Protein AF-A0A973KNH1-F1 (afdb_monomer)

Structure (mmCIF, N/CA/C/O backbone):
data_AF-A0A973KNH1-F1
#
_entry.id   AF-A0A973KNH1-F1
#
loop_
_atom_site.group_PDB
_atom_site.id
_atom_site.type_symbol
_atom_site.label_atom_id
_atom_site.label_alt_id
_atom_site.label_comp_id
_atom_site.label_asym_id
_atom_site.label_entity_id
_atom_site.label_seq_id
_atom_site.pdbx_PDB_ins_code
_atom_site.Cartn_x
_atom_site.Cartn_y
_atom_site.Cartn_z
_atom_site.occupancy
_atom_site.B_iso_or_equiv
_atom_site.auth_seq_id
_atom_site.auth_comp_id
_atom_site.aut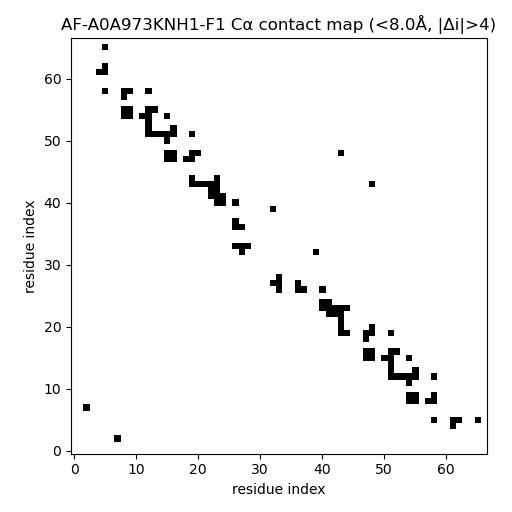h_asym_id
_atom_site.auth_atom_id
_atom_site.pdbx_PDB_model_num
ATOM 1 N N . GLU A 1 1 ? 0.683 19.298 11.406 1.00 63.91 1 GLU A N 1
ATOM 2 C CA . GLU A 1 1 ? -0.388 18.847 12.318 1.00 63.91 1 GLU A CA 1
ATOM 3 C C . GLU A 1 1 ? -0.350 17.325 12.399 1.00 63.91 1 GLU A C 1
ATOM 5 O O . GLU A 1 1 ? 0.074 16.710 11.423 1.00 63.91 1 GLU A O 1
ATOM 10 N N . ALA A 1 2 ? -0.688 16.720 13.539 1.00 80.56 2 ALA A N 1
ATOM 11 C CA . ALA A 1 2 ? -0.676 15.261 13.677 1.00 80.56 2 ALA A CA 1
ATOM 12 C C . ALA A 1 2 ? 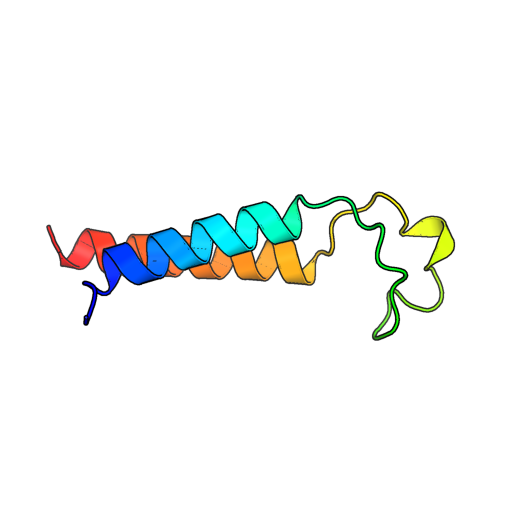-1.948 14.657 13.059 1.00 80.56 2 ALA A C 1
ATOM 14 O O . ALA A 1 2 ? -3.040 15.169 13.288 1.00 80.56 2 ALA A O 1
ATOM 15 N N . GLN A 1 3 ? -1.805 13.585 12.277 1.00 89.31 3 GLN A N 1
ATOM 16 C CA . GLN A 1 3 ? -2.924 12.886 11.634 1.00 89.31 3 GLN A CA 1
ATOM 17 C C . GLN A 1 3 ? -3.272 11.596 12.396 1.00 89.31 3 GLN A C 1
ATOM 19 O O . GLN A 1 3 ? -2.368 10.969 12.958 1.00 89.31 3 GLN A O 1
ATOM 24 N N . PRO A 1 4 ? -4.546 11.155 12.394 1.00 94.75 4 PRO A N 1
ATOM 25 C CA . PRO A 1 4 ? -4.918 9.836 12.899 1.00 94.75 4 PRO A CA 1
ATOM 26 C C . PRO A 1 4 ? -4.142 8.723 12.187 1.00 94.75 4 PRO A C 1
ATOM 28 O O . PRO A 1 4 ? -3.935 8.788 10.975 1.00 94.75 4 PRO A O 1
ATOM 31 N N . LEU A 1 5 ? -3.754 7.674 12.921 1.00 95.00 5 LEU A N 1
ATOM 32 C CA . LEU A 1 5 ? -2.941 6.585 12.365 1.00 95.00 5 LEU A CA 1
ATOM 33 C C . LEU A 1 5 ? -3.597 5.920 11.150 1.00 95.00 5 LEU A C 1
ATOM 35 O O . LEU A 1 5 ? -2.920 5.718 10.149 1.00 95.00 5 LEU A O 1
ATOM 39 N N . ALA A 1 6 ? -4.899 5.633 11.199 1.00 95.94 6 ALA A N 1
ATOM 40 C CA . ALA A 1 6 ? -5.609 5.049 10.060 1.00 95.94 6 ALA A CA 1
ATOM 41 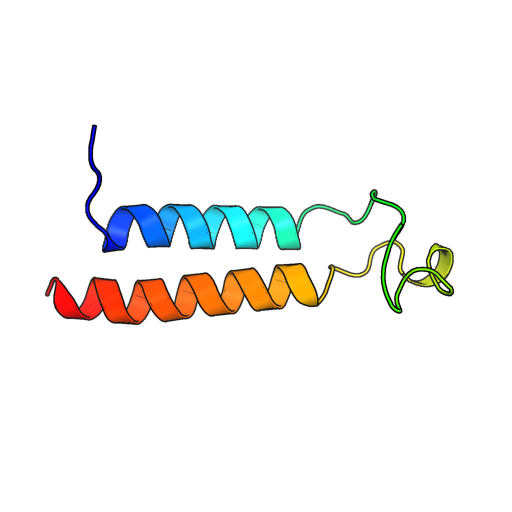C C . ALA A 1 6 ? -5.500 5.932 8.800 1.00 95.94 6 ALA A C 1
ATOM 43 O O . ALA A 1 6 ? -5.125 5.438 7.742 1.00 95.94 6 ALA A O 1
ATOM 44 N N . ALA A 1 7 ? -5.708 7.247 8.935 1.00 95.75 7 ALA A N 1
ATOM 45 C CA . ALA A 1 7 ? -5.598 8.193 7.823 1.00 95.75 7 ALA A CA 1
ATOM 46 C C . ALA A 1 7 ? -4.161 8.300 7.282 1.00 95.75 7 ALA A C 1
ATOM 48 O O . ALA A 1 7 ? -3.946 8.297 6.071 1.00 95.75 7 ALA A O 1
ATOM 49 N N . ALA A 1 8 ? -3.164 8.336 8.170 1.00 96.69 8 ALA A N 1
ATOM 50 C CA . ALA A 1 8 ? -1.761 8.396 7.768 1.00 96.69 8 ALA A CA 1
ATOM 51 C C . ALA A 1 8 ? -1.327 7.128 7.007 1.00 96.69 8 ALA A C 1
ATOM 53 O O . ALA A 1 8 ? -0.601 7.208 6.015 1.00 96.69 8 ALA A O 1
ATOM 54 N N . TRP A 1 9 ? -1.791 5.955 7.447 1.00 97.19 9 TRP A N 1
ATOM 55 C CA . TRP A 1 9 ? -1.485 4.680 6.799 1.00 97.19 9 TRP A CA 1
ATOM 56 C C . TRP A 1 9 ? -2.264 4.460 5.500 1.00 97.19 9 TRP A C 1
ATOM 58 O O . TRP A 1 9 ? -1.717 3.852 4.582 1.00 97.19 9 TRP A O 1
ATOM 68 N N . ASP A 1 10 ? -3.480 4.992 5.374 1.00 97.62 10 ASP A N 1
ATOM 69 C CA . ASP A 1 10 ? -4.209 4.990 4.101 1.00 97.62 10 ASP A CA 1
ATOM 70 C C . ASP A 1 10 ? -3.489 5.831 3.036 1.00 97.62 10 ASP A C 1
ATOM 72 O O . ASP A 1 10 ? -3.261 5.374 1.909 1.00 97.62 10 ASP A O 1
ATOM 76 N N . ALA A 1 11 ? -3.031 7.028 3.416 1.00 97.19 11 ALA A N 1
ATOM 77 C CA . ALA A 1 11 ? -2.229 7.878 2.542 1.00 97.19 11 ALA A CA 1
ATOM 78 C C . ALA A 1 11 ? -0.918 7.184 2.130 1.00 97.19 11 ALA A C 1
ATOM 80 O O . ALA A 1 11 ? -0.549 7.200 0.953 1.00 97.19 11 ALA A O 1
ATOM 81 N N . ALA A 1 12 ? -0.240 6.521 3.074 1.00 96.62 12 ALA A N 1
ATOM 82 C CA . ALA A 1 12 ? 0.985 5.774 2.800 1.00 96.62 12 ALA A CA 1
ATOM 83 C C . ALA A 1 12 ? 0.750 4.586 1.850 1.00 96.62 12 ALA A C 1
ATOM 85 O O . ALA A 1 12 ? 1.516 4.400 0.903 1.00 96.62 12 ALA A O 1
ATOM 86 N N . ALA A 1 13 ? -0.318 3.810 2.062 1.00 97.31 13 ALA A N 1
ATOM 87 C CA . ALA A 1 13 ? -0.684 2.692 1.195 1.00 97.31 13 ALA A CA 1
ATOM 88 C C . ALA A 1 13 ? -0.990 3.169 -0.231 1.00 97.31 13 ALA A C 1
ATOM 90 O O . ALA A 1 13 ? -0.464 2.620 -1.198 1.00 97.31 13 ALA A O 1
ATOM 91 N N . THR A 1 14 ? -1.761 4.248 -0.361 1.00 96.75 14 THR A N 1
ATOM 92 C CA . THR A 1 14 ? -2.107 4.846 -1.657 1.00 96.75 14 THR A CA 1
ATOM 93 C C . THR A 1 14 ? -0.870 5.364 -2.395 1.00 96.75 14 THR A C 1
ATOM 95 O O . THR A 1 14 ? -0.706 5.108 -3.589 1.00 96.75 14 THR A O 1
ATOM 98 N N . ALA A 1 15 ? 0.047 6.034 -1.691 1.00 95.12 15 ALA A N 1
ATOM 99 C CA . ALA A 1 15 ? 1.304 6.498 -2.273 1.00 95.12 15 ALA A CA 1
ATOM 100 C C . ALA A 1 15 ? 2.198 5.332 -2.730 1.00 95.12 15 ALA A C 1
ATOM 102 O O . ALA A 1 15 ? 2.766 5.381 -3.822 1.00 95.12 15 ALA A O 1
ATOM 103 N N . ALA A 1 16 ? 2.293 4.266 -1.931 1.00 94.31 16 ALA A N 1
ATOM 104 C CA . ALA A 1 16 ? 3.063 3.076 -2.280 1.00 94.31 16 ALA A CA 1
ATOM 105 C C . ALA A 1 16 ? 2.473 2.340 -3.496 1.00 94.31 16 ALA A C 1
ATOM 107 O O . ALA A 1 16 ? 3.222 1.926 -4.376 1.00 94.31 16 ALA A O 1
ATOM 108 N N . GLU A 1 17 ? 1.144 2.225 -3.597 1.00 93.38 17 GLU A N 1
ATOM 109 C CA . GLU A 1 17 ? 0.476 1.644 -4.769 1.00 93.38 17 GLU A CA 1
ATOM 110 C C . GLU A 1 17 ? 0.738 2.457 -6.042 1.00 93.38 17 GLU A C 1
ATOM 112 O O . GLU A 1 17 ? 1.000 1.882 -7.099 1.00 93.38 17 GLU A O 1
ATOM 117 N N . ALA A 1 18 ? 0.683 3.788 -5.953 1.00 91.31 18 ALA A N 1
ATOM 118 C CA . ALA A 1 18 ? 0.993 4.665 -7.077 1.00 91.31 18 ALA A CA 1
ATOM 119 C C . ALA A 1 18 ? 2.461 4.522 -7.506 1.00 91.31 18 ALA A C 1
ATOM 121 O O . ALA A 1 18 ? 2.741 4.374 -8.694 1.00 91.31 18 ALA A O 1
ATOM 122 N N . ALA A 1 19 ? 3.389 4.486 -6.546 1.00 87.19 19 ALA A N 1
ATOM 123 C CA . ALA A 1 19 ? 4.810 4.287 -6.813 1.00 87.19 19 ALA A CA 1
ATOM 124 C C . ALA A 1 19 ? 5.108 2.905 -7.421 1.00 87.19 19 ALA A C 1
ATOM 126 O O . ALA A 1 19 ? 5.951 2.798 -8.305 1.00 87.19 19 ALA A O 1
ATOM 127 N N . ALA A 1 20 ? 4.392 1.860 -6.999 1.00 87.69 20 ALA A N 1
ATOM 128 C CA . ALA A 1 20 ? 4.527 0.514 -7.553 1.00 87.69 20 ALA A CA 1
ATOM 129 C C . ALA A 1 20 ? 3.971 0.389 -8.984 1.00 87.69 20 ALA A C 1
ATOM 131 O O . ALA A 1 20 ? 4.436 -0.454 -9.750 1.00 87.69 20 ALA A O 1
ATOM 132 N N . LYS A 1 21 ? 2.971 1.209 -9.340 1.00 80.12 21 LYS A N 1
ATOM 133 C CA . LYS A 1 21 ? 2.368 1.273 -10.685 1.00 80.12 21 LYS A CA 1
ATOM 134 C C . LYS A 1 21 ? 3.094 2.231 -11.626 1.00 80.12 21 LYS A C 1
ATOM 136 O O . LYS A 1 21 ? 2.867 2.157 -12.833 1.00 80.12 21 LYS A O 1
ATOM 141 N N . ALA A 1 22 ? 3.913 3.141 -11.097 1.00 72.75 22 ALA A N 1
ATOM 142 C CA . ALA A 1 22 ? 4.700 4.044 -11.917 1.00 72.75 22 ALA A CA 1
ATOM 143 C C . ALA A 1 22 ? 5.577 3.205 -12.863 1.00 72.75 22 ALA A C 1
ATOM 145 O O . ALA A 1 22 ? 6.211 2.246 -12.409 1.00 72.75 22 ALA A O 1
ATOM 146 N N . PRO A 1 23 ? 5.576 3.504 -14.175 1.00 58.09 23 PRO A N 1
ATOM 147 C CA . PRO A 1 23 ? 6.342 2.734 -15.138 1.00 58.09 23 PRO A CA 1
ATOM 148 C C . PRO A 1 23 ? 7.796 2.688 -14.681 1.00 58.09 23 PRO A C 1
ATOM 150 O O . PRO A 1 23 ? 8.360 3.699 -14.260 1.00 58.09 23 PRO A O 1
ATOM 153 N N . ALA A 1 24 ? 8.383 1.493 -14.735 1.00 59.03 24 ALA A N 1
ATOM 154 C CA . ALA A 1 24 ? 9.782 1.244 -14.426 1.00 59.03 24 ALA A CA 1
ATOM 155 C C . ALA A 1 24 ? 10.692 1.904 -15.484 1.00 59.03 24 ALA A C 1
ATOM 157 O O . ALA A 1 24 ? 11.412 1.227 -16.207 1.00 59.03 24 ALA A O 1
ATOM 158 N N . GLU A 1 25 ? 10.644 3.232 -15.606 1.00 57.00 25 GLU A N 1
ATOM 159 C CA . GLU A 1 25 ? 11.626 4.032 -16.348 1.00 57.00 25 GLU A CA 1
ATOM 160 C C . GLU A 1 25 ? 12.947 4.137 -15.575 1.00 57.00 25 GLU A C 1
ATOM 162 O O . GLU A 1 25 ? 13.974 4.577 -16.090 1.00 57.00 25 GLU A O 1
ATOM 167 N N . LEU A 1 26 ? 12.943 3.698 -14.317 1.00 59.69 26 LEU A N 1
ATOM 168 C CA . LEU A 1 26 ? 14.132 3.593 -13.498 1.00 59.69 26 LEU A CA 1
ATOM 169 C C . LEU A 1 26 ? 14.853 2.283 -13.822 1.00 59.69 26 LEU A C 1
ATOM 171 O O . LEU A 1 26 ? 14.442 1.204 -13.396 1.00 59.69 26 LEU A O 1
ATOM 175 N N . LEU A 1 27 ? 15.972 2.392 -14.540 1.00 63.16 27 LEU A N 1
ATOM 176 C CA . LEU A 1 27 ? 16.931 1.299 -14.696 1.00 63.16 27 LEU A CA 1
ATOM 177 C C . LEU A 1 27 ? 17.285 0.722 -13.312 1.00 63.16 27 LEU A C 1
ATOM 179 O O . LEU A 1 27 ? 17.747 1.477 -12.450 1.00 63.16 27 LEU A O 1
ATOM 183 N N . PRO A 1 28 ? 17.121 -0.592 -13.073 1.00 64.00 28 PRO A N 1
ATOM 184 C CA . PRO A 1 28 ? 17.463 -1.200 -11.793 1.00 64.00 28 PRO A CA 1
ATOM 185 C C . PRO A 1 28 ? 18.957 -1.034 -11.480 1.00 64.00 28 PRO A C 1
ATOM 187 O O . PRO A 1 28 ? 19.818 -1.679 -12.081 1.00 64.00 28 PRO A O 1
ATOM 190 N N . ARG A 1 29 ? 19.290 -0.156 -10.525 1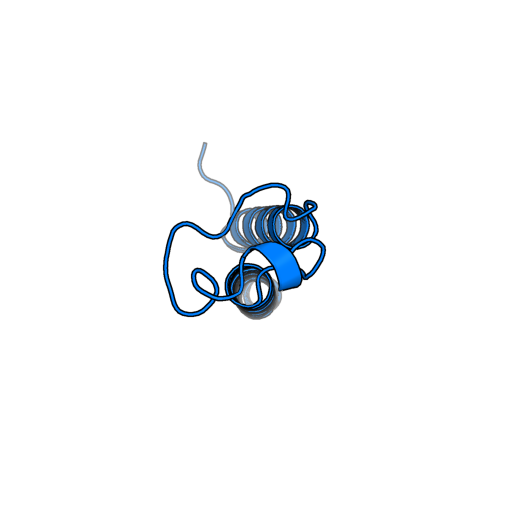.00 69.44 29 ARG A N 1
ATOM 191 C CA . ARG A 1 29 ? 20.688 0.130 -10.133 1.00 69.44 29 ARG A CA 1
ATOM 192 C C . ARG A 1 29 ? 21.215 -0.810 -9.046 1.00 69.44 29 ARG A C 1
ATOM 194 O O . ARG A 1 29 ? 22.428 -0.904 -8.865 1.00 69.44 29 ARG A O 1
ATOM 201 N N . LEU A 1 30 ? 20.326 -1.504 -8.332 1.00 67.06 30 LEU A N 1
ATOM 202 C CA . LEU A 1 30 ? 20.639 -2.387 -7.203 1.00 67.06 30 LEU A CA 1
ATOM 203 C C . LEU A 1 30 ? 19.923 -3.745 -7.304 1.00 67.06 30 LEU A C 1
ATOM 205 O O . LEU A 1 30 ? 18.915 -3.893 -7.991 1.00 67.06 30 LEU A O 1
ATOM 209 N N . GLY A 1 31 ? 20.442 -4.734 -6.569 1.00 71.94 31 GLY A N 1
ATOM 210 C CA . GLY A 1 31 ? 19.795 -6.034 -6.365 1.00 71.94 31 GLY A CA 1
ATOM 211 C C . GLY A 1 31 ? 19.868 -6.994 -7.558 1.00 71.94 31 GLY A C 1
ATOM 212 O O . GLY A 1 31 ? 20.613 -6.789 -8.516 1.00 71.94 31 GLY A O 1
ATOM 213 N N . ARG A 1 32 ? 19.081 -8.078 -7.488 1.00 76.00 32 ARG A N 1
ATOM 214 C CA . ARG A 1 32 ? 19.057 -9.153 -8.502 1.00 76.00 32 ARG A CA 1
ATOM 215 C C . ARG A 1 32 ? 18.436 -8.740 -9.838 1.00 76.00 32 ARG A C 1
ATOM 217 O O . ARG A 1 32 ? 18.601 -9.462 -10.810 1.00 76.00 32 ARG A O 1
ATOM 224 N N . ALA A 1 33 ? 17.754 -7.598 -9.893 1.00 71.12 33 ALA A N 1
ATOM 225 C CA . ALA A 1 33 ? 17.199 -7.052 -11.129 1.00 71.12 33 ALA A CA 1
ATOM 226 C C . ALA A 1 33 ? 18.269 -6.382 -12.015 1.00 71.12 33 ALA A C 1
ATOM 228 O O . ALA A 1 33 ? 18.095 -6.295 -13.226 1.00 71.12 33 ALA A O 1
ATOM 229 N N . ARG A 1 34 ? 19.411 -5.964 -11.443 1.00 70.06 34 ARG A N 1
ATOM 230 C CA . ARG A 1 34 ? 20.491 -5.266 -12.166 1.00 70.06 34 ARG A CA 1
ATOM 231 C C . ARG A 1 34 ? 21.032 -6.024 -13.398 1.00 70.06 34 ARG A C 1
ATOM 233 O O . ARG A 1 34 ? 21.179 -5.389 -14.437 1.00 70.06 34 ARG A O 1
ATOM 240 N N . PRO A 1 35 ? 21.310 -7.345 -13.355 1.00 73.75 35 PRO A N 1
ATOM 241 C CA . PRO A 1 35 ? 21.794 -8.095 -14.522 1.00 73.75 35 PRO A CA 1
ATOM 242 C C . PRO A 1 35 ? 20.750 -8.248 -15.637 1.00 73.75 35 PRO A C 1
ATOM 244 O O . PRO A 1 35 ? 21.095 -8.596 -16.762 1.00 73.75 35 PRO A O 1
ATOM 247 N N . HIS A 1 36 ? 19.471 -8.028 -15.325 1.00 64.81 36 HIS A N 1
ATOM 248 C CA . HIS A 1 36 ? 18.350 -8.194 -16.247 1.00 64.81 36 HIS A CA 1
ATOM 249 C C . HIS A 1 36 ? 17.680 -6.863 -16.594 1.00 64.81 36 HIS A C 1
ATOM 251 O O . HIS A 1 36 ? 16.566 -6.873 -17.100 1.00 64.81 36 HIS A O 1
ATOM 257 N N . ALA A 1 37 ? 18.362 -5.734 -16.368 1.00 62.09 37 ALA A N 1
ATOM 258 C CA . ALA A 1 37 ? 17.806 -4.388 -16.490 1.00 62.09 37 ALA A CA 1
ATOM 259 C C . ALA A 1 37 ? 17.025 -4.150 -17.798 1.00 62.09 37 ALA A C 1
ATOM 261 O O . ALA A 1 37 ? 15.914 -3.633 -17.749 1.00 62.09 37 ALA A O 1
ATOM 262 N N . GLU A 1 38 ? 17.548 -4.601 -18.943 1.00 60.50 38 GLU A N 1
ATOM 263 C CA . GLU A 1 38 ? 16.868 -4.463 -20.242 1.00 60.50 38 GLU A CA 1
ATOM 264 C C . GLU A 1 38 ? 15.617 -5.348 -20.379 1.00 60.50 38 GLU A C 1
ATOM 266 O O . GLU A 1 38 ? 14.656 -4.956 -21.033 1.00 60.50 38 GLU A O 1
ATOM 271 N N . LYS A 1 39 ? 15.591 -6.524 -19.735 1.00 59.97 39 LYS A N 1
ATOM 272 C CA . LYS A 1 39 ? 14.430 -7.436 -19.719 1.00 59.97 39 LYS A CA 1
ATOM 273 C C . LYS A 1 39 ? 13.407 -7.088 -18.638 1.00 59.97 39 LYS A C 1
ATOM 275 O O . LYS A 1 39 ? 12.266 -7.527 -18.721 1.00 59.97 39 LYS A O 1
ATOM 280 N N . SER A 1 40 ? 13.818 -6.348 -17.612 1.00 58.59 40 SER A N 1
ATOM 281 C CA . SER A 1 40 ? 12.963 -5.916 -16.505 1.00 58.59 40 SER A CA 1
ATOM 282 C C . SER A 1 40 ? 12.244 -4.593 -16.787 1.00 58.59 40 SER A C 1
ATOM 284 O O . SER A 1 40 ? 11.377 -4.210 -16.002 1.00 58.59 40 SER A O 1
ATOM 286 N N . MET A 1 41 ? 12.551 -3.911 -17.900 1.00 62.78 41 MET A N 1
ATOM 287 C CA . MET A 1 41 ? 11.817 -2.716 -18.324 1.00 62.78 41 MET A CA 1
ATOM 288 C C . MET A 1 41 ? 10.336 -3.038 -18.553 1.00 62.78 41 MET A C 1
ATOM 290 O O . MET A 1 41 ? 9.988 -3.982 -19.259 1.00 62.78 41 MET A O 1
ATOM 294 N N . GLY A 1 42 ? 9.459 -2.256 -17.923 1.00 66.25 42 GLY A N 1
ATOM 295 C CA . GLY A 1 42 ? 8.005 -2.439 -17.981 1.00 66.25 42 GLY A CA 1
ATOM 296 C C . GLY A 1 42 ? 7.428 -3.457 -16.991 1.00 66.25 42 GLY A C 1
ATOM 297 O O . GLY A 1 42 ? 6.207 -3.545 -16.879 1.00 66.25 42 GLY A O 1
ATOM 298 N N . THR A 1 43 ? 8.257 -4.189 -16.234 1.00 73.75 43 THR A N 1
ATOM 299 C CA . THR A 1 43 ? 7.771 -5.023 -15.123 1.00 73.75 43 THR A CA 1
ATOM 300 C C . THR A 1 43 ? 7.737 -4.190 -13.838 1.00 73.75 43 THR A C 1
ATOM 302 O O . THR A 1 43 ? 8.769 -3.621 -13.478 1.00 73.75 43 THR A O 1
ATOM 305 N N . PRO A 1 44 ? 6.595 -4.112 -13.129 1.00 76.00 44 PRO A N 1
ATOM 306 C CA . PRO A 1 44 ? 6.525 -3.460 -11.824 1.00 76.00 44 PRO A CA 1
ATOM 307 C C . PRO A 1 44 ? 7.558 -4.036 -10.849 1.00 76.00 44 PRO A C 1
ATOM 309 O O . PRO A 1 44 ? 7.750 -5.253 -10.791 1.00 76.00 44 PRO A O 1
ATOM 312 N N . ASP A 1 45 ? 8.204 -3.179 -10.057 1.00 80.25 45 ASP A N 1
ATOM 313 C CA . ASP A 1 45 ? 9.139 -3.642 -9.033 1.00 80.25 45 ASP A CA 1
ATOM 314 C C . ASP A 1 45 ? 8.398 -4.458 -7.961 1.00 80.25 45 ASP A C 1
ATOM 316 O O . ASP A 1 45 ? 7.521 -3.953 -7.256 1.00 80.25 45 ASP A O 1
ATOM 320 N N . ALA A 1 46 ? 8.756 -5.736 -7.819 1.00 85.31 46 ALA A N 1
ATOM 321 C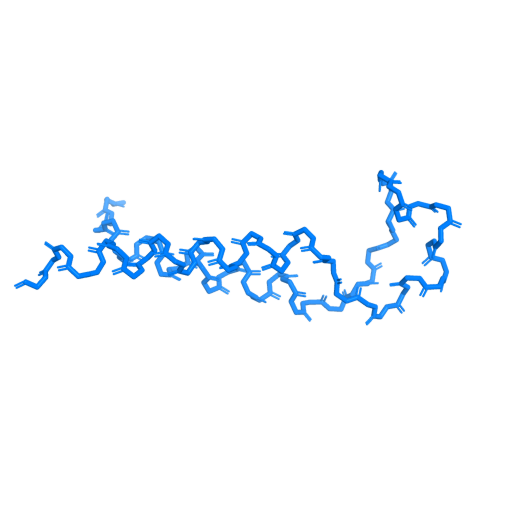 CA . ALA A 1 46 ? 8.091 -6.640 -6.882 1.00 85.31 46 ALA A CA 1
ATOM 322 C C . ALA A 1 46 ? 8.233 -6.182 -5.419 1.00 85.31 46 ALA A C 1
ATOM 324 O O . ALA A 1 46 ? 7.342 -6.439 -4.605 1.00 85.31 46 ALA A O 1
ATOM 325 N N . GLY A 1 47 ? 9.328 -5.491 -5.081 1.00 86.88 47 GLY A N 1
ATOM 326 C CA . GLY A 1 47 ? 9.541 -4.909 -3.757 1.00 86.88 47 GLY A CA 1
ATOM 327 C C . GLY A 1 47 ? 8.551 -3.784 -3.464 1.00 86.88 47 GLY A C 1
ATOM 328 O O . GLY A 1 47 ? 7.891 -3.807 -2.426 1.00 86.88 47 GLY A O 1
ATOM 329 N N . ALA A 1 48 ? 8.387 -2.850 -4.402 1.00 88.50 48 ALA A N 1
ATOM 330 C CA . ALA A 1 48 ? 7.432 -1.752 -4.320 1.00 88.50 48 ALA A CA 1
ATOM 331 C C . ALA A 1 48 ? 5.988 -2.263 -4.230 1.00 88.50 48 ALA A C 1
ATOM 333 O O . ALA A 1 48 ? 5.229 -1.816 -3.369 1.00 88.50 48 ALA A O 1
ATOM 334 N N . VAL A 1 49 ? 5.628 -3.256 -5.052 1.00 91.81 49 VAL A N 1
ATOM 335 C CA . VAL A 1 49 ? 4.310 -3.909 -4.976 1.00 91.81 49 VAL A CA 1
ATOM 336 C C . VAL A 1 49 ? 4.098 -4.544 -3.599 1.00 91.81 49 VAL A C 1
ATOM 338 O O . VAL A 1 49 ? 3.057 -4.339 -2.977 1.00 91.81 49 VAL A O 1
ATOM 341 N N . SER A 1 50 ? 5.090 -5.273 -3.083 1.00 95.12 50 SER A N 1
ATOM 342 C CA . SER A 1 50 ? 4.995 -5.908 -1.763 1.00 95.12 50 SER A CA 1
ATOM 343 C C . SER A 1 50 ? 4.852 -4.879 -0.639 1.00 95.12 50 SER A C 1
ATOM 345 O O . SER A 1 50 ? 4.043 -5.066 0.267 1.00 95.12 50 SER A O 1
ATOM 347 N N . LEU A 1 51 ? 5.592 -3.769 -0.708 1.00 95.25 51 LEU A N 1
ATOM 348 C CA . LEU A 1 51 ? 5.493 -2.677 0.259 1.00 95.25 51 LEU A CA 1
ATOM 349 C C . LEU A 1 51 ? 4.092 -2.050 0.263 1.00 95.25 51 LEU A C 1
ATOM 351 O O . LEU A 1 51 ? 3.538 -1.811 1.335 1.00 95.25 51 LEU A O 1
ATOM 355 N N . ALA A 1 52 ? 3.504 -1.836 -0.916 1.00 96.00 52 ALA A N 1
ATOM 356 C CA . ALA A 1 52 ? 2.142 -1.328 -1.042 1.00 96.00 52 ALA A CA 1
ATOM 357 C C . ALA A 1 52 ? 1.116 -2.261 -0.376 1.00 96.00 52 ALA A C 1
ATOM 359 O O . ALA A 1 52 ? 0.269 -1.807 0.395 1.00 96.00 52 ALA A O 1
ATOM 360 N N . LEU A 1 53 ? 1.241 -3.574 -0.597 1.00 97.44 53 LEU A N 1
ATOM 361 C CA . LEU A 1 53 ? 0.376 -4.578 0.030 1.00 97.44 53 LEU A CA 1
ATOM 362 C C . LEU A 1 53 ? 0.523 -4.600 1.557 1.00 97.44 53 LEU A C 1
ATOM 364 O O . LEU A 1 53 ? -0.480 -4.648 2.268 1.00 97.44 53 LEU A O 1
ATOM 368 N N . ILE A 1 54 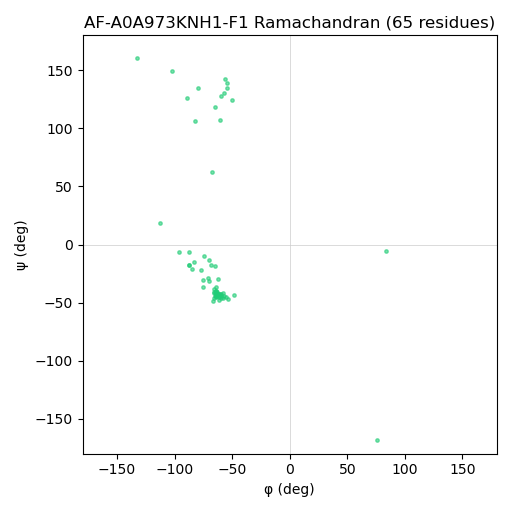? 1.755 -4.524 2.070 1.00 98.12 54 ILE A N 1
ATOM 369 C CA . ILE A 1 54 ? 2.019 -4.470 3.516 1.00 98.12 54 ILE A CA 1
ATOM 370 C C . ILE A 1 54 ? 1.379 -3.220 4.126 1.00 98.12 54 ILE A C 1
ATOM 372 O O . ILE A 1 54 ? 0.671 -3.322 5.127 1.00 98.12 54 ILE A O 1
ATOM 376 N N . ALA A 1 55 ? 1.580 -2.050 3.514 1.00 98.00 55 ALA A N 1
ATOM 377 C CA . ALA A 1 55 ? 0.995 -0.800 3.992 1.00 98.00 55 ALA A CA 1
ATOM 378 C C . ALA A 1 55 ? -0.541 -0.863 4.020 1.00 98.00 55 ALA A C 1
ATOM 380 O O . ALA A 1 55 ? -1.159 -0.473 5.012 1.00 98.00 55 ALA A O 1
ATOM 381 N 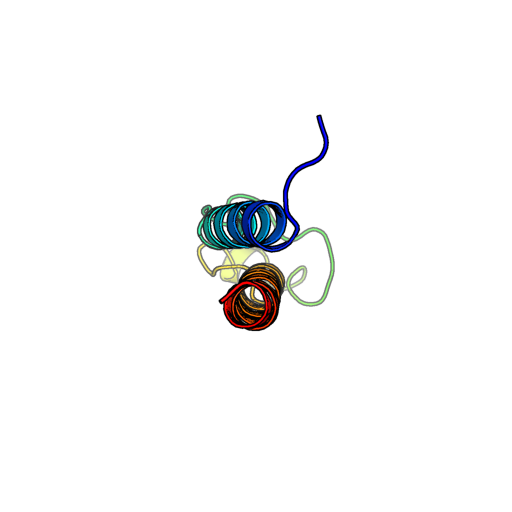N . ARG A 1 56 ? -1.158 -1.432 2.975 1.00 98.25 56 ARG A N 1
ATOM 382 C CA . ARG A 1 56 ? -2.611 -1.631 2.901 1.00 98.25 56 ARG A CA 1
ATOM 383 C C . ARG A 1 56 ? -3.128 -2.589 3.979 1.00 98.25 56 ARG A C 1
ATOM 385 O O . ARG A 1 56 ? -4.175 -2.324 4.568 1.00 98.25 56 ARG A O 1
ATOM 392 N N . ALA A 1 57 ? -2.400 -3.667 4.267 1.00 98.25 57 ALA A N 1
ATOM 393 C CA . ALA A 1 57 ? -2.764 -4.611 5.323 1.00 98.25 57 ALA A CA 1
ATOM 394 C C . ALA A 1 57 ? -2.720 -3.958 6.714 1.00 98.25 57 ALA A C 1
ATOM 396 O O . ALA A 1 57 ? -3.655 -4.114 7.500 1.00 98.25 57 ALA A O 1
ATOM 397 N N . VAL A 1 58 ? -1.674 -3.176 7.003 1.00 97.88 58 VAL A N 1
ATOM 398 C CA . VAL A 1 58 ? -1.564 -2.439 8.271 1.00 97.88 58 VAL A CA 1
ATOM 399 C C . VAL A 1 58 ? -2.679 -1.402 8.404 1.00 97.88 58 VAL A C 1
ATOM 401 O O . VAL A 1 58 ? -3.292 -1.316 9.467 1.00 97.88 58 VAL A O 1
ATOM 404 N N . HIS A 1 59 ? -3.001 -0.670 7.331 1.00 97.75 59 HIS A N 1
ATOM 405 C CA . HIS A 1 59 ? -4.151 0.236 7.317 1.00 97.75 59 HIS A CA 1
ATOM 406 C C . HIS A 1 59 ? -5.444 -0.484 7.727 1.00 97.75 59 HIS A C 1
ATOM 408 O O . HIS A 1 59 ? -6.143 0.008 8.605 1.00 97.75 59 HIS A O 1
ATOM 414 N N . GLY A 1 60 ? -5.727 -1.669 7.171 1.00 97.31 60 GLY A N 1
ATOM 415 C CA . GLY A 1 60 ? -6.918 -2.446 7.532 1.00 97.31 60 GLY A CA 1
ATOM 416 C C . GLY A 1 60 ? -6.998 -2.782 9.027 1.00 97.31 60 GLY A C 1
ATOM 417 O O . GLY A 1 60 ? -8.054 -2.629 9.637 1.00 97.31 60 GLY A O 1
ATOM 418 N N . VAL A 1 61 ? -5.874 -3.168 9.643 1.00 97.88 61 VAL A N 1
ATOM 419 C CA . VAL A 1 61 ? -5.803 -3.445 11.093 1.00 97.88 61 VAL A CA 1
ATOM 420 C C . VAL A 1 61 ? -6.041 -2.181 11.926 1.00 97.88 61 VAL A C 1
ATOM 422 O O . VAL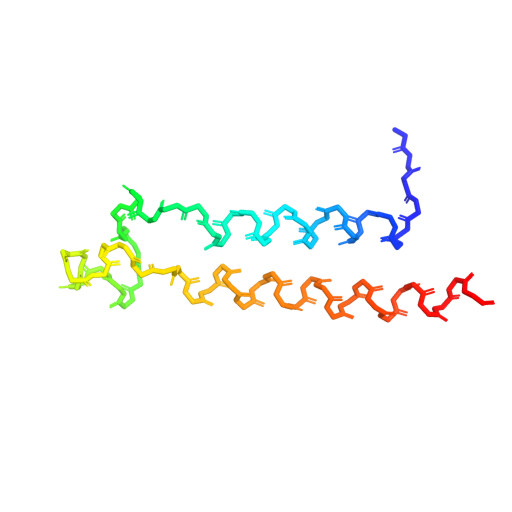 A 1 61 ? -6.678 -2.244 12.976 1.00 97.88 61 VAL A O 1
ATOM 425 N N . LEU A 1 62 ? -5.520 -1.035 11.483 1.00 96.69 62 LEU A N 1
ATOM 426 C CA . LEU A 1 62 ? -5.663 0.240 12.189 1.00 96.69 62 LEU A CA 1
ATOM 427 C C . LEU A 1 62 ? -7.059 0.849 12.029 1.00 96.69 62 LEU A C 1
ATOM 429 O O . LEU A 1 62 ? -7.566 1.431 12.982 1.00 96.69 62 LEU A O 1
ATOM 433 N N . ALA A 1 63 ? -7.677 0.703 10.857 1.00 94.81 63 ALA A N 1
ATOM 434 C CA . ALA A 1 63 ? -9.034 1.166 10.594 1.00 94.81 63 ALA A CA 1
ATOM 435 C C . ALA A 1 63 ? -10.054 0.390 11.438 1.00 94.81 63 ALA A C 1
ATOM 437 O O . ALA A 1 63 ? -10.852 1.005 12.131 1.00 94.81 63 ALA A O 1
ATOM 438 N N . ALA A 1 64 ? -9.941 -0.942 11.497 1.00 93.06 64 ALA A N 1
ATOM 439 C CA . ALA A 1 64 ? -10.835 -1.786 12.296 1.00 93.06 64 ALA A CA 1
ATOM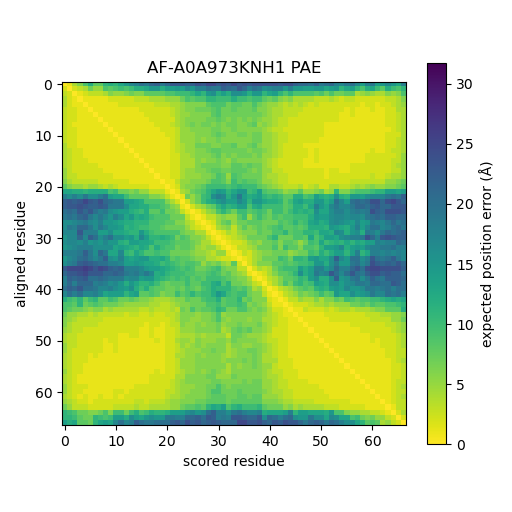 440 C C . ALA A 1 64 ? -10.729 -1.560 13.818 1.00 93.06 64 ALA A C 1
ATOM 442 O O . ALA A 1 64 ? -11.605 -1.977 14.564 1.00 93.06 64 ALA A O 1
ATOM 443 N N . LYS A 1 65 ? -9.641 -0.944 14.300 1.00 79.69 65 LYS A N 1
ATOM 444 C CA . LYS A 1 65 ? -9.483 -0.542 15.708 1.00 79.69 65 LYS A CA 1
ATOM 445 C C . LYS A 1 65 ? -10.137 0.802 16.041 1.00 79.69 65 LYS A C 1
ATOM 447 O O . LYS A 1 65 ? -10.224 1.131 17.222 1.00 79.69 65 LYS A O 1
ATOM 452 N N . ASN A 1 66 ? -10.487 1.586 15.024 1.00 69.19 66 ASN A N 1
ATOM 453 C CA . ASN A 1 66 ? -11.114 2.897 15.167 1.00 69.19 66 ASN A CA 1
ATOM 454 C C . ASN A 1 66 ? -12.650 2.849 15.036 1.00 69.19 66 ASN A C 1
ATOM 456 O O . ASN A 1 66 ? -13.275 3.885 15.266 1.00 69.19 66 ASN A O 1
ATOM 460 N N . ASP A 1 67 ? -13.214 1.689 14.682 1.00 55.62 67 ASP A N 1
ATOM 461 C CA . ASP A 1 67 ? -14.650 1.371 14.749 1.00 55.62 67 ASP A CA 1
ATOM 462 C C . ASP A 1 67 ? -15.030 0.857 16.151 1.00 55.62 67 ASP A C 1
ATOM 464 O O . ASP A 1 67 ? -16.139 1.199 16.627 1.00 55.62 67 ASP A O 1
#

Sequence (67 aa):
EAQPLAAAWDAAATAAEAAAKAPAELLPRLGRARPHAEKSMGTPDAGAVSLALIARAVHGVLAAKND

Solvent-accessible surface area (backbone atoms only — not comparable to full-atom values): 3774 Å² total; per-residue (Å²): 135,91,70,59,68,37,61,51,29,45,54,49,15,54,52,30,44,51,61,22,65,45,75,39,80,65,71,45,84,59,74,88,50,36,92,41,34,86,78,44,53,72,48,59,51,66,66,42,44,50,48,14,52,52,33,45,52,52,21,54,60,44,43,66,72,74,110

Secondary structure (DSSP, 8-state):
-PPPHHHHHHHHHHHHHHHHHS---S---SSTTGGGHHHHTTSPPHHHHHHHHHHHHHHHHHHTT--

Mean predicted aligned error: 7.13 Å

pLDDT: mean 82.55, std 14.64, range [55.62, 98.25]

Nearest PDB structures (foldseek):
  7cjj-assembly1_z  TM=6.296E-01  e=6.517E+00  Thermostichus vulcanus

Foldseek 3Di:
DDDQPLVVLVVVLVVLVVLQPPFCPPQPPDDPCNVVSVVCGRPGDPVSVVSSVVSVVVSVVSVVVVD

Radius of gyration: 15.07 Å; Cα contacts (8 Å, |Δi|>4): 61; chains: 1; bounding box: 36×28×36 Å